Protein AF-A0A369SZW8-F1 (afdb_monomer_lite)

pLDDT: mean 95.03, std 4.26, range [64.88, 98.62]

Foldseek 3Di:
DCPQVLVVLLVQQVVQQVPQKGKDWSFDFLDFPADDPDPVSVVCCLVPVSVVSVCVSVVSNQKHWWKWAFDPPDDFARIWIFIAHPVRWTKIKGWHWDQDPVRRTITRTMMMMGTRDYDDVVVRVRTGTD

Structure (mmCIF, N/CA/C/O backbone):
data_AF-A0A369SZW8-F1
#
_entry.id   AF-A0A369SZW8-F1
#
loop_
_atom_site.group_PDB
_atom_site.id
_atom_site.type_symbol
_atom_site.label_atom_id
_atom_site.label_alt_id
_atom_site.label_comp_id
_atom_site.label_asym_id
_atom_site.label_entity_id
_atom_site.label_seq_id
_atom_site.pdbx_PDB_ins_code
_atom_site.Cartn_x
_atom_site.Cartn_y
_atom_site.Cartn_z
_atom_site.occupancy
_atom_site.B_iso_or_equiv
_atom_site.auth_seq_id
_atom_site.auth_comp_id
_atom_site.auth_asym_id
_atom_site.auth_atom_id
_atom_site.pdbx_PDB_model_num
ATOM 1 N N . MET A 1 1 ? -7.441 -14.265 3.898 1.00 64.88 1 MET A N 1
ATOM 2 C CA . MET A 1 1 ? -7.808 -12.970 3.308 1.00 64.88 1 MET A CA 1
ATOM 3 C C . MET A 1 1 ? -6.559 -12.334 2.715 1.00 64.88 1 MET A C 1
ATOM 5 O O . MET A 1 1 ? -5.483 -12.635 3.227 1.00 64.88 1 MET A O 1
ATOM 9 N N . LEU A 1 2 ? -6.694 -11.600 1.603 1.00 79.00 2 LEU A N 1
ATOM 10 C CA . LEU A 1 2 ? -5.658 -11.086 0.676 1.00 79.00 2 LEU A CA 1
ATOM 11 C C . LEU A 1 2 ? -5.103 -12.030 -0.412 1.00 79.00 2 LEU A C 1
ATOM 13 O O . LEU A 1 2 ? -4.137 -11.677 -1.083 1.00 79.00 2 LEU A O 1
ATOM 17 N N . LYS A 1 3 ? -5.661 -13.226 -0.644 1.00 80.50 3 LYS A N 1
ATOM 18 C CA . LYS A 1 3 ? -5.114 -14.103 -1.707 1.00 80.50 3 LYS A CA 1
ATOM 19 C C . LYS A 1 3 ? -5.330 -13.531 -3.109 1.00 80.50 3 LYS A C 1
ATOM 21 O O . LYS A 1 3 ? -4.434 -13.670 -3.941 1.00 80.50 3 LYS A O 1
ATOM 26 N N . GLU A 1 4 ? -6.489 -12.927 -3.356 1.00 85.06 4 GLU A N 1
ATOM 27 C CA . GLU A 1 4 ? -6.803 -12.310 -4.646 1.00 85.06 4 GLU A CA 1
ATOM 28 C C . GLU A 1 4 ? -6.029 -11.001 -4.797 1.00 85.06 4 GLU A C 1
ATOM 30 O O . GLU A 1 4 ? -5.252 -10.886 -5.742 1.00 85.06 4 GLU A O 1
ATOM 35 N N . ALA A 1 5 ? -6.027 -10.156 -3.757 1.00 87.75 5 ALA A N 1
ATOM 36 C CA . ALA A 1 5 ? -5.164 -8.974 -3.681 1.00 87.75 5 ALA A CA 1
ATOM 37 C C . ALA A 1 5 ? -3.686 -9.264 -4.015 1.00 87.75 5 ALA A C 1
ATOM 39 O O . ALA A 1 5 ? -3.045 -8.497 -4.725 1.00 87.75 5 ALA A O 1
ATOM 40 N N . ILE A 1 6 ? -3.112 -10.382 -3.549 1.00 94.12 6 ILE A N 1
ATOM 41 C CA . ILE A 1 6 ? -1.719 -10.752 -3.869 1.00 94.12 6 ILE A CA 1
ATOM 42 C C . ILE A 1 6 ? -1.530 -11.058 -5.359 1.00 94.12 6 ILE A C 1
ATOM 44 O O . ILE A 1 6 ? -0.467 -10.753 -5.907 1.00 94.12 6 ILE A O 1
ATOM 48 N N . ARG A 1 7 ? -2.499 -11.711 -6.009 1.00 93.69 7 ARG A N 1
ATOM 49 C CA . ARG A 1 7 ? -2.439 -11.970 -7.455 1.00 93.69 7 ARG A CA 1
ATOM 50 C C . ARG A 1 7 ? -2.517 -10.649 -8.209 1.00 93.69 7 ARG A C 1
ATOM 52 O O . ARG A 1 7 ? -1.649 -10.385 -9.033 1.00 93.69 7 ARG A O 1
ATOM 59 N N . ASP A 1 8 ? -3.470 -9.806 -7.848 1.00 93.69 8 ASP A N 1
ATOM 60 C CA . ASP A 1 8 ? -3.724 -8.558 -8.559 1.00 93.69 8 ASP A CA 1
ATOM 61 C C . ASP A 1 8 ? -2.558 -7.569 -8.362 1.00 93.69 8 ASP A C 1
ATOM 63 O O . ASP A 1 8 ? -2.101 -6.940 -9.315 1.00 93.69 8 ASP A O 1
ATOM 67 N N . LEU A 1 9 ? -1.942 -7.546 -7.171 1.00 95.25 9 LEU A N 1
ATOM 68 C CA . LEU A 1 9 ? -0.680 -6.839 -6.916 1.00 95.25 9 LEU A CA 1
ATOM 69 C C . LEU A 1 9 ? 0.465 -7.335 -7.811 1.00 95.25 9 LEU A C 1
ATOM 71 O O . LEU A 1 9 ? 1.253 -6.524 -8.296 1.00 95.25 9 LEU A O 1
ATOM 75 N N . LYS A 1 10 ? 0.598 -8.651 -8.031 1.00 95.94 10 LYS A N 1
ATOM 76 C CA . LYS A 1 10 ? 1.639 -9.192 -8.926 1.00 95.94 10 LYS A CA 1
ATOM 77 C C . LYS A 1 10 ? 1.416 -8.745 -10.363 1.00 95.94 10 LYS A C 1
ATOM 79 O O . LYS A 1 10 ? 2.384 -8.365 -11.023 1.00 95.94 10 LYS A O 1
ATOM 84 N N . ASP A 1 11 ? 0.172 -8.791 -10.820 1.00 96.00 11 ASP A N 1
ATOM 85 C CA . ASP A 1 11 ? -0.191 -8.432 -12.186 1.00 96.00 11 ASP A CA 1
ATOM 86 C C . ASP A 1 11 ? 0.036 -6.932 -12.424 1.00 96.00 11 ASP A C 1
ATOM 88 O O . ASP A 1 11 ? 0.740 -6.571 -13.369 1.00 96.00 11 ASP A O 1
ATOM 92 N N . LEU A 1 12 ? -0.406 -6.071 -11.497 1.00 96.69 12 LEU A N 1
ATOM 93 C CA . LEU A 1 12 ? -0.153 -4.625 -11.534 1.00 96.69 12 LEU A CA 1
ATOM 94 C C . LEU A 1 12 ? 1.340 -4.294 -11.528 1.00 96.69 12 LEU A C 1
ATOM 96 O O . LEU A 1 12 ? 1.808 -3.483 -12.324 1.00 96.69 12 LEU A O 1
ATOM 100 N N . VAL A 1 13 ? 2.123 -4.935 -10.661 1.00 97.00 13 VAL A N 1
ATOM 101 C CA . VAL A 1 13 ? 3.574 -4.710 -10.600 1.00 97.00 13 VAL A CA 1
ATOM 102 C C . VAL A 1 13 ? 4.247 -5.156 -11.894 1.00 97.00 13 VAL A C 1
ATOM 104 O O . VAL A 1 13 ? 5.096 -4.439 -12.422 1.00 97.00 13 VAL A O 1
ATOM 107 N N . SER A 1 14 ? 3.879 -6.323 -12.425 1.00 97.19 14 SER A N 1
ATOM 108 C CA . SER A 1 14 ? 4.410 -6.814 -13.698 1.00 97.19 14 SER A CA 1
ATOM 109 C C . SER A 1 14 ? 4.073 -5.857 -14.843 1.00 97.19 14 SER A C 1
ATOM 111 O O . SER A 1 14 ? 4.932 -5.542 -15.671 1.00 97.19 14 SER A O 1
ATOM 113 N N . GLU A 1 15 ? 2.841 -5.353 -14.877 1.00 98.06 15 GLU A N 1
ATOM 114 C CA . GLU A 1 15 ? 2.412 -4.374 -15.865 1.00 98.06 15 GLU A CA 1
ATOM 115 C C . GLU A 1 15 ? 3.195 -3.063 -15.730 1.00 98.06 15 GLU A C 1
ATOM 117 O O . GLU A 1 15 ? 3.773 -2.607 -16.719 1.00 98.06 15 GLU A O 1
ATOM 122 N N . ALA A 1 16 ? 3.326 -2.524 -14.517 1.00 97.81 16 ALA A N 1
ATOM 123 C CA . ALA A 1 16 ? 4.075 -1.302 -14.244 1.00 97.81 16 ALA A CA 1
ATOM 124 C C . ALA A 1 16 ? 5.553 -1.420 -14.628 1.00 97.81 16 ALA A C 1
ATOM 126 O O . ALA A 1 16 ? 6.129 -0.488 -15.185 1.00 97.81 16 ALA A O 1
ATOM 127 N N . LEU A 1 17 ? 6.174 -2.577 -14.397 1.00 97.25 17 LEU A N 1
ATOM 128 C CA . LEU A 1 17 ? 7.548 -2.841 -14.829 1.00 97.25 17 LEU A CA 1
ATOM 129 C C . LEU A 1 17 ? 7.688 -2.877 -16.355 1.00 97.25 17 LEU A C 1
ATOM 131 O O . LEU A 1 17 ? 8.739 -2.514 -16.879 1.00 97.25 17 LEU A O 1
ATOM 135 N N . SER A 1 18 ? 6.645 -3.298 -17.070 1.00 97.50 18 SER A N 1
ATOM 136 C CA . SER A 1 18 ? 6.655 -3.369 -18.535 1.00 97.50 18 SER A CA 1
ATOM 137 C C . SER A 1 18 ? 6.292 -2.045 -19.221 1.00 97.50 18 SER A C 1
ATOM 139 O O . SER A 1 18 ? 6.861 -1.725 -20.264 1.00 97.50 18 SER A O 1
ATOM 141 N N . LYS A 1 19 ? 5.363 -1.268 -18.646 1.00 97.69 19 LYS A N 1
ATOM 142 C CA . LYS A 1 19 ? 4.779 -0.055 -19.250 1.00 97.69 19 LYS A CA 1
ATOM 143 C C . LYS A 1 19 ? 5.225 1.250 -18.585 1.00 97.69 19 LYS A C 1
ATOM 145 O O . LYS A 1 19 ? 4.931 2.326 -19.097 1.00 97.69 19 LYS A O 1
ATOM 150 N N . GLY A 1 20 ? 5.932 1.169 -17.460 1.00 97.50 20 GLY A N 1
ATOM 151 C CA . GLY A 1 20 ? 6.354 2.301 -16.631 1.00 97.50 20 GLY A CA 1
ATOM 152 C C . GLY A 1 20 ? 5.406 2.580 -15.461 1.00 97.50 20 GLY A C 1
ATOM 153 O O . GLY A 1 20 ? 5.867 2.984 -14.395 1.00 97.50 20 GLY A O 1
ATOM 154 N N . TYR A 1 21 ? 4.108 2.313 -15.621 1.00 98.06 21 TYR A N 1
ATOM 155 C CA . TYR A 1 21 ? 3.121 2.381 -14.545 1.00 98.06 21 TYR A CA 1
ATOM 156 C C . TYR A 1 21 ? 1.931 1.449 -14.810 1.00 98.06 21 TYR A C 1
ATOM 158 O O . TYR A 1 21 ? 1.738 0.995 -15.940 1.00 98.06 21 TYR A O 1
ATOM 166 N N . ALA A 1 22 ? 1.166 1.161 -13.763 1.00 98.25 22 ALA A N 1
ATOM 167 C CA . ALA A 1 22 ? -0.118 0.472 -13.813 1.00 98.25 22 ALA A CA 1
ATOM 168 C C . ALA A 1 22 ? -0.961 0.886 -12.607 1.00 98.25 22 ALA A C 1
ATOM 170 O O . ALA A 1 22 ? -0.416 1.278 -11.575 1.00 98.25 22 ALA A O 1
ATOM 171 N N . GLU A 1 23 ? -2.275 0.775 -12.725 1.00 97.62 23 GLU A N 1
ATOM 172 C CA . GLU A 1 23 ? -3.191 1.082 -11.636 1.00 97.62 23 GLU A CA 1
ATOM 173 C C . GLU A 1 23 ? -4.460 0.240 -11.730 1.00 97.62 23 GLU A C 1
ATOM 175 O O . GLU A 1 23 ? -4.820 -0.223 -12.815 1.00 97.62 23 GLU A O 1
ATOM 180 N N . GLY A 1 24 ? -5.119 0.013 -10.597 1.00 96.19 24 GLY A N 1
ATOM 181 C CA . GLY A 1 24 ? -6.336 -0.781 -10.563 1.00 96.19 24 GLY A CA 1
ATOM 182 C C . GLY A 1 24 ? -7.036 -0.766 -9.214 1.00 96.19 24 GLY A C 1
ATOM 183 O O . GLY A 1 24 ? -6.415 -0.588 -8.162 1.00 96.19 24 GLY A O 1
ATOM 184 N N . GLU A 1 25 ? -8.346 -0.979 -9.270 1.00 94.81 25 GLU A N 1
ATOM 185 C CA . GLU A 1 25 ? -9.164 -1.288 -8.103 1.00 94.81 25 GLU A CA 1
ATOM 186 C C . GLU A 1 25 ? -8.906 -2.740 -7.692 1.00 94.81 25 GLU A C 1
ATOM 188 O O . GLU A 1 2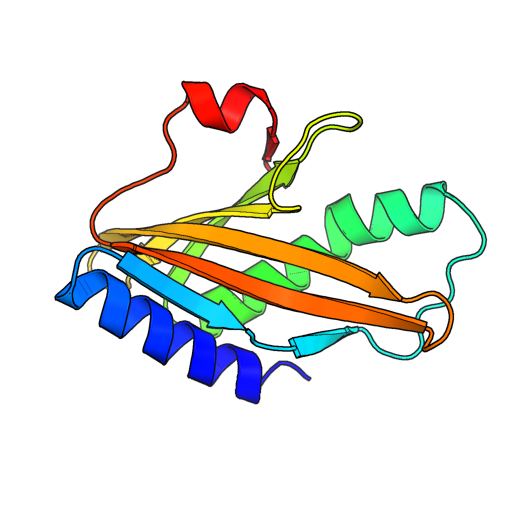5 ? -8.959 -3.640 -8.531 1.00 94.81 25 GLU A O 1
ATOM 193 N N . ILE A 1 26 ? -8.600 -2.954 -6.413 1.00 89.12 26 ILE A N 1
ATOM 194 C CA . ILE A 1 26 ? -8.470 -4.296 -5.833 1.00 89.12 26 ILE A CA 1
ATOM 195 C C . ILE A 1 26 ? -9.732 -4.634 -5.030 1.00 89.12 26 ILE A C 1
ATOM 197 O O . ILE A 1 26 ? -10.223 -5.747 -5.148 1.00 89.12 26 ILE A O 1
ATOM 201 N N . GLN A 1 27 ? -10.285 -3.669 -4.279 1.00 87.31 27 GLN A N 1
ATOM 202 C CA . GLN A 1 27 ? -11.498 -3.823 -3.456 1.00 87.31 27 GLN A CA 1
ATOM 203 C C . GLN A 1 27 ? -11.496 -5.098 -2.594 1.00 87.31 27 GLN A C 1
ATOM 205 O O . GLN A 1 27 ? -12.455 -5.863 -2.587 1.00 87.31 27 GLN A O 1
ATOM 210 N N . GLU A 1 28 ? -10.407 -5.327 -1.856 1.00 91.38 28 GLU A N 1
ATOM 211 C CA . GLU A 1 28 ? -10.252 -6.517 -1.009 1.00 91.38 28 GLU A CA 1
ATOM 212 C C . GLU A 1 28 ? -10.112 -6.151 0.467 1.00 91.38 28 GLU A C 1
ATOM 214 O O . GLU A 1 28 ? -9.307 -5.284 0.831 1.00 91.38 28 GLU A O 1
ATOM 219 N N . SER A 1 29 ? -10.810 -6.896 1.322 1.00 93.12 29 SER A N 1
ATOM 220 C CA . SER A 1 29 ? -10.733 -6.749 2.772 1.00 93.12 29 SER A CA 1
ATOM 221 C C . SER A 1 29 ? -9.377 -7.237 3.304 1.00 93.1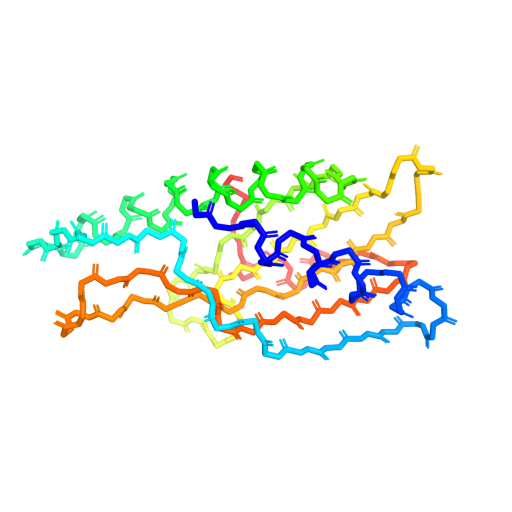2 29 SER A C 1
ATOM 223 O O . SER A 1 29 ? -8.961 -8.394 3.152 1.00 93.12 29 SER A O 1
ATOM 225 N N . ILE A 1 30 ? -8.646 -6.315 3.933 1.00 93.75 30 ILE A N 1
ATOM 226 C CA . ILE A 1 30 ? -7.419 -6.564 4.699 1.00 93.75 30 ILE A CA 1
ATOM 227 C C . ILE A 1 30 ? -7.788 -7.199 6.042 1.00 93.75 30 ILE A C 1
ATOM 229 O O . ILE A 1 30 ? -7.157 -8.176 6.460 1.00 93.75 30 ILE A O 1
ATOM 233 N N . PHE A 1 31 ? -8.816 -6.646 6.687 1.00 94.38 31 PHE A N 1
ATOM 234 C CA . PHE A 1 31 ? -9.388 -7.118 7.941 1.00 94.38 31 PHE A CA 1
ATOM 235 C C . PHE A 1 31 ? -10.914 -7.079 7.861 1.00 94.38 31 PHE A C 1
ATOM 237 O O . PHE A 1 31 ? -11.475 -6.111 7.355 1.00 94.38 31 PHE A O 1
ATOM 244 N N . GLU A 1 32 ? -11.545 -8.118 8.395 1.00 92.69 32 GLU A N 1
ATOM 245 C CA . GLU A 1 32 ? -12.994 -8.244 8.582 1.00 92.69 32 GLU A CA 1
ATOM 246 C C . GLU A 1 32 ? -13.299 -8.246 10.090 1.00 92.69 32 GLU A C 1
ATOM 248 O O . GLU A 1 32 ? -12.404 -8.524 10.899 1.00 92.69 32 GLU A O 1
ATOM 253 N N . ASP A 1 33 ? -14.554 -7.971 10.458 1.00 91.62 33 ASP A N 1
ATOM 254 C CA . ASP A 1 33 ? -15.045 -7.959 11.845 1.00 91.62 33 ASP A CA 1
ATOM 255 C C . ASP A 1 33 ? -14.241 -7.031 12.779 1.00 91.62 33 ASP A C 1
ATOM 257 O O . ASP A 1 33 ? -13.947 -7.356 13.933 1.00 91.62 33 ASP A O 1
ATOM 261 N N . VAL A 1 34 ? -13.868 -5.852 12.282 1.00 92.06 34 VAL A N 1
ATOM 262 C CA . VAL A 1 34 ? -13.094 -4.868 13.037 1.00 92.06 34 VAL A CA 1
ATOM 263 C C . VAL A 1 34 ? -13.988 -4.092 14.006 1.00 92.06 34 VAL A C 1
ATOM 265 O O . VAL A 1 34 ? -14.931 -3.403 13.619 1.00 92.06 34 VAL A O 1
ATOM 268 N N . GLU A 1 35 ? -13.655 -4.146 15.293 1.00 89.75 35 GLU A N 1
ATOM 269 C CA . GLU A 1 35 ? -14.307 -3.338 16.324 1.00 89.75 35 GLU A CA 1
ATOM 270 C C . GLU A 1 35 ? -13.452 -2.110 16.651 1.00 89.75 35 GLU A C 1
ATOM 272 O O . GLU A 1 35 ? -12.445 -2.201 17.351 1.00 89.75 35 GLU A O 1
ATOM 277 N N . ILE A 1 36 ? -13.859 -0.951 16.127 1.00 90.44 36 ILE A N 1
ATOM 278 C CA . ILE A 1 36 ? -13.248 0.348 16.433 1.00 90.44 36 ILE A CA 1
ATOM 279 C C . ILE A 1 36 ? -14.191 1.125 17.344 1.00 90.44 36 ILE A C 1
ATOM 281 O O . ILE A 1 36 ? -15.246 1.589 16.911 1.00 90.44 36 ILE A O 1
ATOM 285 N N . GLU A 1 37 ? -13.806 1.281 18.608 1.00 90.00 37 GLU A N 1
ATOM 286 C CA . GLU A 1 37 ? -14.592 2.032 19.593 1.00 90.00 37 GLU A CA 1
ATOM 287 C C . GLU A 1 37 ? -14.097 3.475 19.745 1.00 90.00 37 GLU A C 1
ATOM 289 O O . GLU A 1 37 ? -14.865 4.372 20.105 1.00 90.00 37 GLU A O 1
ATOM 294 N N . THR A 1 38 ? -12.815 3.720 19.463 1.00 94.00 38 THR A N 1
ATOM 295 C CA . THR A 1 38 ? -12.175 5.026 19.634 1.00 94.00 38 THR A CA 1
ATOM 296 C C . THR A 1 38 ? -11.294 5.410 18.445 1.00 94.00 38 THR A C 1
ATOM 298 O O . THR A 1 38 ? -10.795 4.563 17.708 1.00 94.00 38 THR A O 1
ATOM 301 N N . GLU A 1 39 ? -11.018 6.712 18.293 1.00 90.81 39 GLU A N 1
ATOM 302 C CA . GLU A 1 39 ? -10.030 7.204 17.314 1.00 90.81 39 GLU A CA 1
ATOM 303 C C . GLU A 1 39 ? -8.639 6.597 17.561 1.00 90.81 39 GLU A C 1
ATOM 305 O O . GLU A 1 39 ? -7.879 6.374 16.626 1.00 90.81 39 GLU A O 1
ATOM 310 N N . LYS A 1 40 ? -8.314 6.275 18.820 1.00 93.19 40 LYS A N 1
ATOM 311 C CA . LYS A 1 40 ? -7.041 5.646 19.175 1.00 93.19 40 LYS A CA 1
ATOM 312 C C . LYS A 1 40 ? -6.926 4.231 18.605 1.00 93.19 40 LYS A C 1
ATOM 314 O O . LYS A 1 40 ? -5.839 3.857 18.181 1.00 93.19 40 LYS A O 1
ATOM 319 N N . ASP A 1 41 ? -8.018 3.471 18.586 1.00 93.69 41 ASP A N 1
ATOM 320 C CA . ASP A 1 41 ? -8.030 2.113 18.030 1.00 93.69 41 ASP A CA 1
ATOM 321 C C . ASP A 1 41 ? -7.820 2.158 16.513 1.00 93.69 41 ASP A C 1
ATOM 323 O O . ASP A 1 41 ? -7.030 1.387 15.967 1.00 93.69 41 ASP A O 1
ATOM 327 N N . LEU A 1 42 ? -8.450 3.132 15.846 1.00 92.62 42 LEU A N 1
ATOM 328 C CA . LEU A 1 42 ? -8.243 3.396 14.423 1.00 92.62 42 LEU A CA 1
ATOM 329 C C . LEU A 1 42 ? -6.794 3.804 14.130 1.00 92.62 42 LEU A C 1
ATOM 331 O O . LEU A 1 42 ? -6.164 3.235 13.239 1.00 92.62 42 LEU A O 1
ATOM 335 N N . ASP A 1 43 ? -6.247 4.745 14.903 1.00 92.19 43 ASP A N 1
ATOM 336 C CA . ASP A 1 43 ? -4.856 5.182 14.768 1.00 92.19 43 ASP A CA 1
ATOM 337 C C . ASP A 1 43 ? -3.887 4.001 14.961 1.00 92.19 43 ASP A C 1
ATOM 339 O O . ASP A 1 43 ? -2.958 3.833 14.173 1.00 92.19 43 ASP A O 1
ATOM 343 N N . GLU A 1 44 ? -4.093 3.150 15.974 1.00 93.44 44 GLU A N 1
ATOM 344 C CA . GLU A 1 44 ? -3.252 1.966 16.203 1.00 93.44 44 GLU A CA 1
ATOM 345 C C . GLU A 1 44 ? -3.342 0.967 15.044 1.00 93.44 44 GLU A C 1
ATOM 347 O O . GLU A 1 44 ? -2.309 0.484 14.566 1.00 93.44 44 GLU A O 1
ATOM 352 N N . MET A 1 45 ? -4.548 0.711 14.539 1.00 95.19 45 MET A N 1
ATOM 353 C CA . MET A 1 45 ? -4.770 -0.188 13.413 1.00 95.19 45 MET A CA 1
ATOM 354 C C . MET A 1 45 ? -4.056 0.291 12.144 1.00 95.19 45 MET A C 1
ATOM 356 O O . MET A 1 45 ? -3.320 -0.478 11.518 1.00 95.19 45 MET A O 1
ATOM 360 N N . PHE A 1 46 ? -4.215 1.565 11.781 1.00 96.25 46 PHE A N 1
ATOM 361 C CA . PHE A 1 46 ? -3.604 2.133 10.576 1.00 96.25 46 PHE A CA 1
ATOM 362 C C . PHE A 1 46 ? -2.097 2.356 10.729 1.00 96.25 46 PHE A C 1
ATOM 364 O O . PHE A 1 46 ? -1.357 2.268 9.751 1.00 96.25 46 PHE A O 1
ATOM 371 N N . HIS A 1 47 ? -1.605 2.572 11.949 1.00 94.94 47 HIS A N 1
ATOM 372 C CA . HIS A 1 47 ? -0.177 2.755 12.190 1.00 94.94 47 HIS A CA 1
ATOM 373 C C . HIS A 1 47 ? 0.602 1.437 12.285 1.00 94.94 47 HIS A C 1
ATOM 375 O O . HIS A 1 47 ? 1.808 1.415 12.037 1.00 94.94 47 HIS A O 1
ATOM 381 N N . LYS A 1 48 ? -0.052 0.332 12.663 1.00 94.62 48 LYS A N 1
ATOM 382 C CA . LYS A 1 48 ? 0.636 -0.921 12.999 1.00 94.62 48 LYS A CA 1
ATOM 383 C C . LYS A 1 48 ? 0.109 -2.127 12.236 1.00 94.62 48 LYS A C 1
ATOM 385 O O . LYS A 1 48 ? 0.887 -2.806 11.560 1.00 94.62 48 LYS A O 1
ATOM 390 N N . ASP A 1 49 ? -1.183 -2.407 12.341 1.00 96.31 49 ASP A N 1
ATOM 391 C CA . ASP A 1 49 ? -1.743 -3.680 11.886 1.00 96.31 49 ASP A CA 1
ATOM 392 C C . ASP A 1 49 ? -1.912 -3.710 10.364 1.00 96.31 49 ASP A C 1
ATOM 394 O O . ASP A 1 49 ? -1.463 -4.657 9.708 1.00 96.31 49 ASP A O 1
ATOM 398 N N . VAL A 1 50 ? -2.440 -2.632 9.781 1.00 96.75 50 VAL A N 1
ATOM 399 C CA . VAL A 1 50 ? -2.560 -2.465 8.325 1.00 96.75 50 VAL A CA 1
ATOM 400 C C . VAL A 1 50 ? -1.189 -2.506 7.640 1.00 96.75 50 VAL A C 1
ATOM 402 O O . VAL A 1 50 ? -1.001 -3.357 6.764 1.00 96.75 50 VAL A O 1
ATOM 405 N N . PRO A 1 51 ? -0.171 -1.722 8.053 1.00 97.19 51 PRO A N 1
ATOM 406 C CA . PRO A 1 51 ? 1.176 -1.839 7.498 1.00 97.19 51 PRO A CA 1
ATOM 407 C C . PRO A 1 51 ? 1.762 -3.245 7.606 1.00 97.19 51 PRO A C 1
ATOM 409 O O . PRO A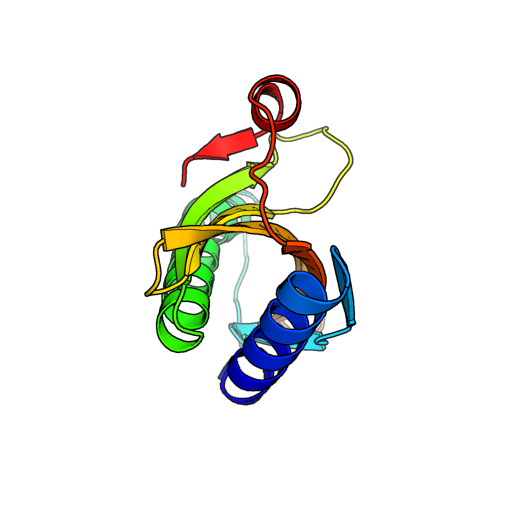 1 51 ? 2.432 -3.706 6.680 1.00 97.19 51 PRO A O 1
ATOM 412 N N . HIS A 1 52 ? 1.519 -3.951 8.713 1.00 96.31 52 HIS A N 1
ATOM 413 C CA . HIS A 1 52 ? 1.994 -5.321 8.882 1.00 96.31 52 HIS A CA 1
ATOM 414 C C . HIS A 1 52 ? 1.357 -6.276 7.862 1.00 96.31 52 HIS A C 1
ATOM 416 O O . HIS A 1 52 ? 2.070 -7.058 7.219 1.00 96.31 52 HIS A O 1
ATOM 422 N N . ALA A 1 53 ? 0.037 -6.196 7.683 1.00 96.12 53 ALA A N 1
ATOM 423 C CA . ALA A 1 53 ? -0.693 -6.995 6.704 1.00 96.12 53 ALA A CA 1
ATOM 424 C C . ALA A 1 53 ? -0.242 -6.682 5.269 1.00 96.12 53 ALA A C 1
ATOM 426 O O . ALA A 1 53 ? 0.098 -7.602 4.517 1.00 96.12 53 ALA A O 1
ATOM 427 N N . LEU A 1 54 ? -0.120 -5.397 4.921 1.00 96.81 54 LEU A N 1
ATOM 428 C CA . LEU A 1 54 ? 0.366 -4.949 3.614 1.00 96.81 54 LEU A CA 1
ATOM 429 C C . LEU A 1 54 ? 1.798 -5.427 3.345 1.00 96.81 54 LEU A C 1
ATOM 431 O O . LEU A 1 54 ? 2.061 -6.010 2.295 1.00 96.81 54 LEU A O 1
ATOM 435 N N . LYS A 1 55 ? 2.729 -5.278 4.301 1.00 96.38 55 LYS A N 1
ATOM 436 C CA . LYS A 1 55 ? 4.109 -5.794 4.174 1.00 96.38 55 LYS A CA 1
ATOM 437 C C . LYS A 1 55 ? 4.123 -7.291 3.886 1.00 96.38 55 LYS A C 1
ATOM 439 O O . LYS A 1 55 ? 4.921 -7.757 3.070 1.00 96.38 55 LYS A O 1
ATOM 444 N N . LYS A 1 56 ? 3.259 -8.059 4.555 1.00 96.19 56 LYS A N 1
ATOM 445 C CA . LYS A 1 56 ? 3.146 -9.502 4.332 1.00 96.19 56 LYS A CA 1
ATOM 446 C C . LYS A 1 56 ? 2.629 -9.807 2.924 1.00 96.19 56 LYS A C 1
ATOM 448 O O . LYS A 1 56 ? 3.271 -10.597 2.233 1.00 96.19 56 LYS A O 1
ATOM 453 N N . ALA A 1 57 ? 1.547 -9.161 2.491 1.00 95.50 57 ALA A N 1
ATOM 454 C CA . ALA A 1 57 ? 0.980 -9.343 1.156 1.00 95.50 57 ALA A CA 1
ATOM 455 C C . ALA A 1 57 ? 1.976 -8.959 0.050 1.00 95.50 57 ALA A C 1
ATOM 457 O O . ALA A 1 57 ? 2.223 -9.748 -0.859 1.00 95.50 57 ALA A O 1
ATOM 458 N N . LEU A 1 58 ? 2.649 -7.813 0.179 1.00 96.62 58 LEU A N 1
ATOM 459 C CA . LEU A 1 58 ? 3.681 -7.358 -0.759 1.00 96.62 58 LEU A CA 1
ATOM 460 C C . LEU A 1 58 ? 4.868 -8.331 -0.822 1.00 96.62 58 LEU A C 1
ATOM 462 O O . LEU A 1 58 ? 5.365 -8.654 -1.902 1.00 96.62 58 LEU A O 1
ATOM 466 N N . ARG A 1 59 ? 5.286 -8.887 0.319 1.00 96.81 59 ARG A N 1
ATOM 467 C CA . ARG A 1 59 ? 6.321 -9.930 0.355 1.00 96.81 59 ARG A CA 1
ATOM 468 C C . ARG A 1 59 ? 5.891 -11.206 -0.359 1.00 96.81 59 ARG A C 1
ATOM 470 O O . ARG A 1 59 ? 6.691 -11.799 -1.084 1.00 96.81 59 ARG A O 1
ATOM 477 N N . GLU A 1 60 ? 4.641 -11.624 -0.193 1.00 96.06 60 GLU A N 1
ATOM 478 C CA . GLU A 1 60 ? 4.060 -12.761 -0.921 1.00 96.06 60 GLU A CA 1
ATOM 479 C C . GLU A 1 60 ? 3.875 -12.461 -2.424 1.00 96.06 60 GLU A C 1
ATOM 481 O O . GLU A 1 60 ? 3.988 -13.366 -3.263 1.00 96.06 60 GLU A O 1
ATOM 486 N N . ALA A 1 61 ? 3.715 -11.181 -2.779 1.00 95.06 61 ALA A N 1
ATOM 487 C CA . ALA A 1 61 ? 3.789 -10.668 -4.145 1.00 95.06 61 ALA A CA 1
ATOM 488 C C . ALA A 1 61 ? 5.221 -10.656 -4.723 1.00 95.06 61 ALA A C 1
ATOM 490 O O . ALA A 1 61 ? 5.403 -10.509 -5.928 1.00 95.06 61 ALA A O 1
ATOM 491 N N . GLY A 1 62 ? 6.246 -10.912 -3.904 1.00 95.94 62 GLY A N 1
ATOM 492 C CA . GLY A 1 62 ? 7.646 -10.955 -4.328 1.00 95.94 62 GLY A CA 1
ATOM 493 C C . GLY A 1 62 ? 8.372 -9.614 -4.229 1.00 95.94 62 GLY A C 1
ATOM 494 O O . GLY A 1 62 ? 9.408 -9.446 -4.875 1.00 95.94 62 GLY A O 1
ATOM 495 N N . LEU A 1 63 ? 7.848 -8.695 -3.421 1.00 97.56 63 LEU A N 1
ATOM 496 C CA . LEU A 1 63 ? 8.418 -7.380 -3.171 1.00 97.56 63 LEU A CA 1
ATOM 497 C C . LEU A 1 63 ? 9.014 -7.273 -1.765 1.00 97.56 63 LEU A C 1
ATOM 499 O O . LEU A 1 63 ? 8.506 -7.835 -0.798 1.00 97.56 63 LEU A O 1
ATOM 503 N N . MET A 1 64 ? 10.081 -6.498 -1.633 1.00 97.75 64 MET A N 1
ATOM 504 C CA . MET A 1 64 ? 10.608 -6.050 -0.347 1.00 97.75 64 MET A CA 1
ATOM 505 C C . MET A 1 64 ? 10.355 -4.558 -0.215 1.00 97.75 64 MET A C 1
ATOM 507 O O . MET A 1 64 ? 10.917 -3.784 -0.982 1.00 97.75 64 MET A O 1
ATOM 511 N N . CYS A 1 65 ? 9.512 -4.157 0.734 1.00 97.81 65 CYS A N 1
ATOM 512 C CA . CYS A 1 65 ? 9.000 -2.792 0.799 1.00 97.81 65 CYS A CA 1
ATOM 513 C C . CYS A 1 65 ? 9.287 -2.111 2.135 1.00 97.81 65 CYS A C 1
ATOM 515 O O . CYS A 1 65 ? 9.142 -2.716 3.199 1.00 97.81 65 CYS A O 1
ATOM 517 N N . ARG A 1 66 ? 9.602 -0.818 2.058 1.00 97.94 66 ARG A N 1
ATOM 518 C CA . ARG A 1 66 ? 9.399 0.146 3.145 1.00 97.94 66 ARG A CA 1
ATOM 519 C C . ARG A 1 66 ? 8.050 0.818 2.927 1.00 97.94 66 ARG A C 1
ATOM 521 O O . ARG A 1 66 ? 7.798 1.280 1.813 1.00 97.94 66 ARG A O 1
ATOM 528 N N . ILE A 1 67 ? 7.201 0.827 3.951 1.00 98.31 67 ILE A N 1
ATOM 529 C CA . ILE A 1 67 ? 5.863 1.425 3.896 1.00 98.31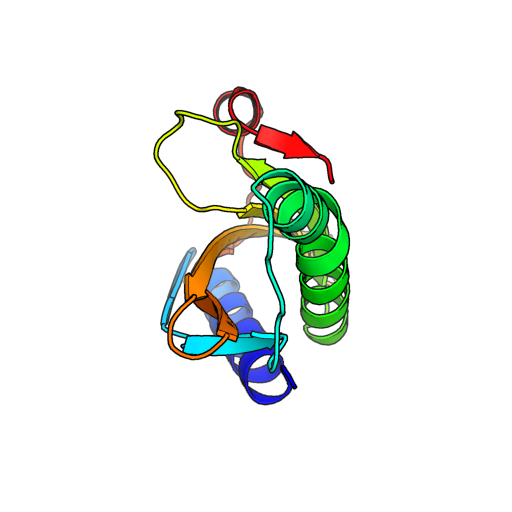 67 ILE A CA 1
ATOM 530 C C . ILE A 1 67 ? 5.890 2.739 4.665 1.00 98.31 67 ILE A C 1
ATOM 532 O O . ILE A 1 67 ? 6.518 2.845 5.714 1.00 98.31 67 ILE A O 1
ATOM 536 N N . PHE A 1 68 ? 5.211 3.735 4.119 1.00 98.25 68 PHE A N 1
ATOM 537 C CA . PHE A 1 68 ? 5.073 5.054 4.695 1.00 98.25 68 PHE A CA 1
ATOM 538 C C . PHE A 1 68 ? 3.591 5.364 4.844 1.00 98.25 68 PHE A C 1
ATOM 540 O O . PHE A 1 68 ? 2.843 5.296 3.871 1.00 98.25 68 PHE A O 1
ATOM 547 N N . HIS A 1 69 ? 3.181 5.701 6.058 1.00 97.88 69 HIS A N 1
ATOM 548 C CA . HIS A 1 69 ? 1.814 6.072 6.393 1.00 97.88 69 HIS A CA 1
ATOM 549 C C . HIS A 1 69 ? 1.653 7.590 6.326 1.00 97.88 69 HIS A C 1
ATOM 551 O O . HIS A 1 69 ? 2.556 8.338 6.715 1.00 97.88 69 HIS A O 1
ATOM 557 N N . LYS A 1 70 ? 0.534 8.045 5.764 1.00 97.00 70 LYS A N 1
ATOM 558 C CA . LYS A 1 70 ? 0.219 9.460 5.568 1.00 97.00 70 LYS A CA 1
ATOM 559 C C . LYS A 1 70 ? 0.101 10.185 6.911 1.00 97.00 70 LYS A C 1
ATOM 561 O O . LYS A 1 70 ? -0.456 9.670 7.876 1.00 97.00 70 LYS A O 1
ATOM 566 N N . LYS A 1 71 ? 0.615 11.414 6.988 1.00 95.19 71 LYS A N 1
ATOM 567 C CA . LYS A 1 71 ? 0.368 12.290 8.143 1.00 95.19 71 LYS A CA 1
ATOM 568 C C . LYS A 1 71 ? -1.078 12.790 8.122 1.00 95.19 71 LYS A C 1
ATOM 570 O O . LYS A 1 71 ? -1.641 13.006 7.049 1.00 95.19 71 LYS A O 1
ATOM 575 N N . LYS A 1 72 ? -1.649 13.034 9.307 1.00 90.75 72 LYS A N 1
ATOM 576 C CA . LYS A 1 72 ? -2.982 13.646 9.446 1.00 90.75 72 LYS A CA 1
ATOM 577 C C . LYS A 1 72 ? -3.053 14.971 8.665 1.00 90.75 72 LYS A C 1
ATOM 579 O O . LYS A 1 72 ? -2.047 15.669 8.529 1.00 90.75 72 LYS A O 1
ATOM 584 N N . ASP A 1 73 ? -4.236 15.277 8.137 1.00 89.44 73 ASP A N 1
ATOM 585 C CA . ASP A 1 73 ? -4.555 16.494 7.370 1.00 89.44 73 ASP A CA 1
ATOM 586 C C . ASP A 1 73 ? -3.805 16.675 6.033 1.00 89.44 73 ASP A C 1
ATOM 588 O O . ASP A 1 73 ? -3.780 17.768 5.464 1.00 89.44 73 ASP A O 1
ATOM 592 N N . ILE A 1 74 ? -3.208 15.607 5.494 1.00 92.56 74 ILE A N 1
ATOM 593 C CA . ILE A 1 74 ? -2.600 15.598 4.158 1.00 92.56 74 ILE A CA 1
ATOM 594 C C . ILE A 1 74 ? -3.517 14.879 3.166 1.00 92.56 74 ILE A C 1
ATOM 596 O O . ILE A 1 74 ? -4.032 13.799 3.444 1.00 92.56 74 ILE A O 1
ATOM 600 N N . HIS A 1 75 ? -3.669 15.442 1.967 1.00 90.88 75 HIS A N 1
ATOM 601 C CA . HIS A 1 75 ? -4.338 14.766 0.855 1.00 90.88 75 HIS A CA 1
ATOM 602 C C . HIS A 1 75 ? -3.425 13.744 0.169 1.00 90.88 75 HIS A C 1
ATOM 604 O O . HIS A 1 75 ? -2.247 14.013 -0.077 1.00 90.88 75 HIS A O 1
ATOM 610 N N . GLY A 1 76 ? -3.993 12.602 -0.210 1.00 93.88 76 GLY A N 1
ATOM 611 C CA . GLY A 1 76 ? -3.298 11.547 -0.942 1.00 93.88 76 GLY A CA 1
ATOM 612 C C . GLY A 1 76 ? -3.614 10.150 -0.406 1.00 93.88 76 GLY A C 1
ATOM 613 O O . GLY A 1 76 ? -4.377 10.040 0.562 1.00 93.88 76 GLY A O 1
ATOM 614 N N . PRO A 1 77 ? -2.998 9.123 -1.016 1.00 96.62 77 PRO A N 1
ATOM 615 C CA . PRO A 1 77 ? -3.193 7.728 -0.641 1.00 96.62 77 PRO A CA 1
ATOM 616 C C . PRO A 1 77 ? -2.787 7.480 0.804 1.00 96.62 77 PRO A C 1
ATOM 618 O O . PRO A 1 77 ? -1.815 8.064 1.288 1.00 96.62 77 PRO A O 1
ATOM 621 N N . GLU A 1 78 ? -3.507 6.598 1.487 1.00 97.88 78 GLU A N 1
ATOM 622 C CA . GLU A 1 78 ? -3.240 6.309 2.895 1.00 97.88 78 GLU A CA 1
ATOM 623 C C . GLU A 1 78 ? -1.824 5.774 3.138 1.00 97.88 78 GLU A C 1
ATOM 625 O O . GLU A 1 78 ? -1.153 6.182 4.095 1.00 97.88 78 GLU A O 1
ATOM 630 N N . PHE A 1 79 ? -1.315 4.946 2.220 1.00 98.38 79 PHE A N 1
ATOM 631 C CA . PHE A 1 79 ? 0.062 4.475 2.270 1.00 98.38 79 PHE A CA 1
ATOM 632 C C . PHE A 1 79 ? 0.808 4.689 0.957 1.00 98.38 79 PHE A C 1
ATOM 634 O O . PHE A 1 79 ? 0.289 4.522 -0.146 1.00 98.38 79 PHE A O 1
ATOM 641 N N . LEU A 1 80 ? 2.098 4.977 1.097 1.00 98.50 80 LEU A N 1
ATOM 642 C CA . LEU A 1 80 ? 3.080 4.851 0.032 1.00 98.50 80 LEU A CA 1
ATOM 643 C C . LEU A 1 80 ? 4.017 3.692 0.353 1.00 98.50 80 LEU A C 1
ATOM 645 O O . LEU A 1 80 ? 4.352 3.462 1.512 1.00 98.50 80 LEU A O 1
ATOM 649 N N . ALA A 1 81 ? 4.516 2.997 -0.663 1.00 98.56 81 ALA A N 1
ATOM 650 C CA . ALA A 1 81 ? 5.578 2.020 -0.474 1.00 98.56 81 ALA A CA 1
ATOM 651 C C . ALA A 1 81 ? 6.711 2.217 -1.477 1.00 98.56 81 ALA A C 1
ATOM 653 O O . ALA A 1 81 ? 6.483 2.374 -2.674 1.00 98.56 81 ALA A O 1
ATOM 654 N N . ASN A 1 82 ? 7.945 2.169 -0.977 1.00 98.56 82 ASN A N 1
ATOM 655 C CA . ASN A 1 82 ? 9.131 2.005 -1.808 1.00 98.56 82 ASN A CA 1
ATOM 656 C C . ASN A 1 82 ? 9.562 0.549 -1.730 1.00 98.56 82 ASN A C 1
ATOM 658 O O . ASN A 1 82 ? 10.013 0.087 -0.679 1.00 98.56 82 ASN A O 1
ATOM 662 N N . CYS A 1 83 ? 9.409 -0.150 -2.846 1.00 98.50 83 CYS A N 1
ATOM 663 C CA . CYS A 1 83 ? 9.626 -1.577 -2.964 1.00 98.50 83 CYS A CA 1
ATOM 664 C C . CYS A 1 83 ? 10.778 -1.903 -3.909 1.00 98.50 83 CYS A C 1
ATOM 666 O O . CYS A 1 83 ? 11.088 -1.147 -4.826 1.00 98.50 83 CYS A O 1
ATOM 668 N N . GLU A 1 84 ? 11.356 -3.081 -3.727 1.00 98.19 84 GLU A N 1
ATOM 669 C CA . GLU A 1 84 ? 12.254 -3.716 -4.684 1.00 98.19 84 GLU A CA 1
ATOM 670 C C . GLU A 1 84 ? 11.723 -5.106 -5.025 1.00 98.19 84 GLU A C 1
ATOM 672 O O . GLU A 1 84 ? 11.282 -5.859 -4.151 1.00 98.19 84 GLU A O 1
ATOM 677 N N . THR A 1 85 ? 11.767 -5.464 -6.305 1.00 96.94 85 THR A N 1
ATOM 678 C CA . THR A 1 85 ? 11.555 -6.852 -6.730 1.00 96.94 85 THR A CA 1
ATOM 679 C C . THR A 1 85 ? 12.703 -7.738 -6.245 1.00 96.94 85 THR A C 1
ATOM 681 O O . THR A 1 85 ? 13.786 -7.260 -5.911 1.00 96.94 85 THR A O 1
ATOM 684 N N . LYS A 1 86 ? 12.532 -9.062 -6.319 1.00 92.81 86 LYS A N 1
ATOM 685 C CA . LYS A 1 86 ? 13.622 -10.027 -6.061 1.00 92.81 86 LYS A CA 1
ATOM 686 C C . LYS A 1 86 ? 14.882 -9.804 -6.911 1.00 92.81 86 LYS A C 1
ATOM 688 O O . LYS A 1 86 ? 15.942 -10.307 -6.555 1.00 92.81 86 LYS A O 1
ATOM 693 N N . HIS A 1 87 ? 14.767 -9.088 -8.029 1.00 93.12 87 HIS A N 1
ATOM 694 C CA . HIS A 1 87 ? 15.880 -8.751 -8.917 1.00 93.12 87 HIS A CA 1
ATOM 695 C C . HIS A 1 87 ? 16.467 -7.355 -8.650 1.00 93.12 87 HIS A C 1
ATOM 697 O O . HIS A 1 87 ? 17.289 -6.888 -9.432 1.00 93.12 87 HIS A O 1
ATOM 703 N N . GLY A 1 88 ? 16.046 -6.678 -7.575 1.00 95.94 88 GLY A N 1
ATOM 704 C CA . GLY A 1 88 ? 16.514 -5.337 -7.215 1.00 95.94 88 GLY A CA 1
ATOM 705 C C . GLY A 1 88 ? 15.933 -4.221 -8.084 1.00 95.94 88 GLY A C 1
ATOM 706 O O . GLY A 1 88 ? 16.431 -3.101 -8.055 1.00 95.94 88 GLY A O 1
ATOM 707 N N . ILE A 1 89 ? 14.899 -4.507 -8.884 1.00 97.75 89 ILE A N 1
ATOM 708 C CA . ILE A 1 89 ? 14.227 -3.473 -9.680 1.00 97.75 89 ILE A CA 1
ATOM 709 C C . ILE A 1 89 ? 13.294 -2.685 -8.754 1.00 97.75 89 ILE A C 1
ATOM 711 O O . ILE A 1 89 ? 12.429 -3.315 -8.132 1.00 97.75 89 ILE A O 1
ATOM 715 N N . PRO A 1 90 ? 13.444 -1.355 -8.657 1.00 98.38 90 PRO A N 1
ATOM 716 C CA . PRO A 1 90 ? 12.625 -0.538 -7.777 1.00 98.38 90 PRO A CA 1
ATOM 717 C C . PRO A 1 90 ? 11.198 -0.388 -8.313 1.00 98.38 90 PRO A C 1
ATOM 719 O O . PRO A 1 90 ? 10.979 -0.308 -9.523 1.00 98.38 90 PRO A O 1
ATOM 722 N N . VAL A 1 91 ? 10.229 -0.356 -7.403 1.00 98.44 91 VAL A N 1
ATOM 723 C CA . VAL A 1 91 ? 8.807 -0.120 -7.674 1.00 98.44 91 VAL A CA 1
ATOM 724 C C . VAL A 1 91 ? 8.264 0.807 -6.590 1.00 98.44 91 VAL A C 1
ATOM 726 O O . VAL A 1 91 ? 8.478 0.566 -5.401 1.00 98.44 91 VAL A O 1
ATOM 729 N N . ALA A 1 92 ? 7.559 1.860 -6.984 1.00 98.62 92 ALA A N 1
ATOM 730 C CA . ALA A 1 92 ? 6.876 2.762 -6.065 1.00 98.62 92 ALA A CA 1
ATOM 731 C C . ALA A 1 92 ? 5.372 2.468 -6.095 1.00 98.62 92 ALA A C 1
ATOM 733 O O . ALA A 1 92 ? 4.804 2.383 -7.181 1.00 98.62 92 ALA A O 1
ATOM 734 N N . LEU A 1 93 ? 4.740 2.303 -4.932 1.00 98.56 93 LEU A N 1
ATOM 735 C CA . LEU A 1 93 ? 3.309 2.001 -4.822 1.00 98.56 93 LEU A CA 1
ATOM 736 C C . LEU A 1 93 ? 2.557 3.101 -4.073 1.00 98.56 93 LEU A C 1
ATOM 738 O O . LEU A 1 93 ? 3.071 3.620 -3.079 1.00 98.56 93 LEU A O 1
ATOM 742 N N . GLU A 1 94 ? 1.346 3.407 -4.521 1.00 98.50 94 GLU A N 1
ATOM 743 C CA . GLU A 1 94 ? 0.303 4.082 -3.743 1.00 98.50 94 GLU A CA 1
ATOM 744 C C . GLU A 1 94 ? -0.741 3.034 -3.368 1.00 98.50 94 GLU A C 1
ATOM 746 O O . GLU A 1 94 ? -1.142 2.250 -4.228 1.00 98.50 94 GLU A O 1
ATOM 751 N N . LEU A 1 95 ? -1.142 2.993 -2.101 1.00 98.06 95 LEU A N 1
ATOM 752 C CA . LEU A 1 95 ? -2.122 2.044 -1.580 1.00 98.06 95 LEU A CA 1
ATOM 753 C C . LEU A 1 95 ? -3.214 2.852 -0.878 1.00 98.06 95 LEU A C 1
ATOM 755 O O . LEU A 1 95 ? -2.961 3.465 0.163 1.00 98.06 95 LEU A O 1
ATOM 759 N N . GLU A 1 96 ? -4.406 2.870 -1.466 1.00 97.75 96 GLU A N 1
ATOM 760 C CA . GLU A 1 96 ? -5.579 3.498 -0.862 1.00 97.75 96 GLU A CA 1
ATOM 761 C C . GLU A 1 96 ? -6.269 2.492 0.051 1.00 97.75 96 GLU A C 1
ATOM 763 O O . GLU A 1 96 ? -6.696 1.426 -0.404 1.00 97.75 96 GLU A O 1
ATOM 768 N N . VAL A 1 97 ? -6.347 2.824 1.337 1.00 96.94 97 VAL A N 1
ATOM 769 C CA . VAL A 1 97 ? -6.923 1.950 2.355 1.00 96.94 97 VAL A CA 1
ATOM 770 C C . VAL A 1 97 ? -7.946 2.730 3.152 1.00 96.94 97 VAL A C 1
ATOM 772 O O . VAL A 1 97 ? -7.638 3.799 3.673 1.00 96.94 97 VAL A O 1
ATOM 775 N N . GLU A 1 98 ? -9.135 2.162 3.289 1.00 95.38 98 GLU A N 1
ATOM 776 C CA . GLU A 1 98 ? -10.248 2.779 4.001 1.00 95.38 98 GLU A CA 1
ATOM 777 C C . GLU A 1 98 ? -10.796 1.825 5.062 1.00 95.38 98 GLU A C 1
ATOM 779 O O . GLU A 1 98 ? -10.781 0.608 4.884 1.00 95.38 98 GLU A O 1
ATOM 784 N N . HIS A 1 99 ? -11.265 2.385 6.175 1.00 95.50 99 HIS A N 1
ATOM 785 C CA . HIS A 1 99 ? -12.073 1.663 7.150 1.00 95.50 99 HIS A CA 1
ATOM 786 C C . HIS A 1 99 ? -13.548 1.942 6.871 1.00 95.50 99 HIS A C 1
ATOM 788 O O . HIS A 1 99 ? -13.975 3.096 6.948 1.00 95.50 99 HIS A O 1
ATOM 794 N N . ASP A 1 100 ? -14.312 0.888 6.599 1.00 94.31 100 ASP A N 1
ATOM 795 C CA . ASP A 1 100 ? -15.764 0.942 6.509 1.00 94.31 100 ASP A CA 1
ATOM 796 C C . ASP A 1 100 ? -16.377 0.596 7.881 1.00 94.31 100 ASP A C 1
ATOM 798 O O . ASP A 1 100 ? -16.368 -0.570 8.289 1.00 94.31 100 ASP A O 1
ATOM 802 N N . PRO A 1 101 ? -16.930 1.579 8.617 1.00 92.00 101 PRO A N 1
ATOM 803 C CA . PRO A 1 101 ? -17.536 1.330 9.921 1.00 92.00 101 PRO A CA 1
ATOM 804 C C . PRO A 1 101 ? -18.888 0.603 9.846 1.00 92.00 101 PRO A C 1
ATOM 806 O O . PRO A 1 101 ? -19.365 0.120 10.874 1.00 92.00 101 PRO A O 1
ATOM 809 N N . VAL A 1 102 ? -19.543 0.575 8.680 1.00 92.19 102 VAL A N 1
ATOM 810 C CA . VAL A 1 102 ? -20.836 -0.095 8.483 1.00 92.19 102 VAL A CA 1
ATOM 811 C C . VAL A 1 102 ? -20.615 -1.593 8.352 1.00 92.19 102 VAL A C 1
ATOM 813 O O . VAL A 1 102 ? -21.239 -2.362 9.086 1.00 92.19 102 VAL A O 1
ATOM 816 N N . ASP A 1 103 ? -19.689 -1.979 7.479 1.00 93.06 103 ASP A N 1
ATOM 817 C CA . ASP A 1 103 ? -19.352 -3.382 7.232 1.00 93.06 103 ASP A CA 1
ATOM 818 C C . ASP A 1 103 ? -18.304 -3.916 8.224 1.00 93.06 103 ASP A C 1
ATOM 820 O O . ASP A 1 103 ? -18.110 -5.124 8.332 1.00 93.06 103 ASP A O 1
ATOM 824 N N . LYS A 1 104 ? -17.707 -3.029 9.037 1.00 94.31 104 LYS A N 1
ATOM 825 C CA . LYS A 1 104 ? -16.639 -3.335 10.002 1.00 94.31 104 LYS A CA 1
ATOM 826 C C . LYS A 1 104 ? -15.405 -3.923 9.322 1.00 94.31 104 LYS A C 1
ATOM 828 O O . LYS A 1 104 ? -14.802 -4.881 9.806 1.00 94.31 104 LYS A O 1
ATOM 833 N N . GLU A 1 105 ? -15.023 -3.338 8.197 1.00 95.44 105 GLU A N 1
ATOM 834 C CA . GLU A 1 105 ? -13.918 -3.821 7.377 1.00 95.44 105 GLU A CA 1
ATOM 835 C C . GLU A 1 105 ? -12.841 -2.758 7.203 1.00 95.44 105 GLU A C 1
ATOM 837 O O . GLU A 1 105 ? -13.091 -1.555 7.271 1.00 95.44 105 GLU A O 1
ATOM 842 N N . VAL A 1 106 ? -11.618 -3.210 6.942 1.00 96.00 106 VAL A N 1
ATOM 843 C CA . VAL A 1 106 ? -10.556 -2.356 6.409 1.00 96.00 106 VAL A CA 1
ATOM 844 C C . VAL A 1 106 ? -10.166 -2.877 5.044 1.00 96.00 106 VAL A C 1
ATOM 846 O O . VAL A 1 106 ? -9.695 -4.007 4.931 1.00 96.00 106 VAL A O 1
ATOM 849 N N . ASN A 1 107 ? -10.317 -2.041 4.026 1.00 95.69 107 ASN A N 1
ATOM 850 C CA . ASN A 1 107 ? -10.293 -2.439 2.627 1.00 95.69 107 ASN A CA 1
ATOM 851 C C . ASN A 1 107 ? -9.130 -1.797 1.878 1.00 95.69 107 ASN A C 1
ATOM 853 O O . ASN A 1 107 ? -8.899 -0.596 1.994 1.00 95.69 107 ASN A O 1
ATOM 857 N N . LEU A 1 108 ? -8.417 -2.589 1.073 1.00 96.38 108 LEU A N 1
ATOM 858 C CA . LEU A 1 108 ? -7.508 -2.086 0.048 1.00 96.38 108 LEU A CA 1
ATOM 859 C C . LEU A 1 108 ? -8.330 -1.788 -1.203 1.00 96.38 108 LEU A C 1
ATOM 861 O O . LEU A 1 108 ? -8.707 -2.698 -1.941 1.00 96.38 108 LEU A O 1
ATOM 865 N N . LEU A 1 109 ? -8.609 -0.512 -1.438 1.00 95.88 109 LEU A N 1
ATOM 866 C CA . LEU A 1 109 ? -9.517 -0.090 -2.499 1.00 95.88 109 LEU A CA 1
ATOM 867 C C . LEU A 1 109 ? -8.804 -0.000 -3.840 1.00 95.88 109 LEU A C 1
ATOM 869 O O . LEU A 1 109 ? -9.281 -0.524 -4.846 1.00 95.88 109 LEU A O 1
ATOM 873 N N . TYR A 1 110 ? -7.639 0.640 -3.840 1.00 96.94 110 TYR A N 1
ATOM 874 C CA . TYR A 1 110 ? -6.943 1.024 -5.055 1.00 96.94 110 TYR A CA 1
ATOM 875 C C . TYR A 1 110 ? -5.434 0.921 -4.895 1.00 96.94 110 TYR A C 1
ATOM 877 O O . TYR A 1 110 ? -4.880 1.232 -3.836 1.00 96.94 110 TYR A O 1
ATOM 885 N N . VAL A 1 111 ? -4.765 0.525 -5.977 1.00 98.06 111 VAL A N 1
ATOM 886 C CA . VAL A 1 111 ? -3.308 0.500 -6.052 1.00 98.06 111 VAL A CA 1
ATOM 887 C C . VAL A 1 111 ? -2.836 1.175 -7.325 1.00 98.06 111 VAL A C 1
ATOM 889 O O . VAL A 1 111 ? -3.245 0.809 -8.422 1.00 98.06 111 VAL A O 1
ATOM 892 N N . TYR A 1 112 ? -1.895 2.102 -7.172 1.00 98.50 112 TYR A N 1
ATOM 893 C CA . TYR A 1 112 ? -1.066 2.598 -8.268 1.00 98.50 112 TYR A CA 1
ATOM 894 C C . TYR A 1 112 ? 0.357 2.071 -8.101 1.00 98.50 112 TYR A C 1
ATOM 896 O O . TYR A 1 112 ? 0.904 2.075 -6.998 1.00 98.50 112 TYR A O 1
ATOM 904 N N . ALA A 1 113 ? 0.984 1.658 -9.197 1.00 98.50 113 ALA A N 1
ATOM 905 C CA . ALA A 1 113 ? 2.355 1.179 -9.240 1.00 98.50 113 ALA A CA 1
ATOM 906 C C . ALA A 1 113 ? 3.156 1.912 -10.320 1.00 98.50 113 ALA A C 1
ATOM 908 O O . ALA A 1 113 ? 2.751 1.962 -11.477 1.00 98.50 113 ALA A O 1
ATOM 909 N N . ALA A 1 114 ? 4.339 2.416 -9.969 1.00 98.50 114 ALA A N 1
ATOM 910 C CA . ALA A 1 114 ? 5.325 2.943 -10.910 1.00 98.50 114 ALA A CA 1
ATOM 911 C C . ALA A 1 114 ? 6.581 2.066 -10.917 1.00 98.50 114 ALA A C 1
ATOM 913 O O . ALA A 1 114 ? 7.236 1.882 -9.887 1.00 98.50 114 ALA A O 1
ATOM 914 N N . GLY A 1 115 ? 6.925 1.531 -12.087 1.00 97.94 115 GLY A N 1
ATOM 915 C CA . GLY A 1 115 ? 8.083 0.664 -12.280 1.00 97.94 115 GLY A CA 1
ATOM 916 C C . GLY A 1 115 ? 9.379 1.451 -12.468 1.00 97.94 115 GLY A C 1
ATOM 917 O O . GLY A 1 115 ? 9.401 2.517 -13.078 1.00 97.94 115 GLY A O 1
ATOM 918 N N . GLY A 1 116 ? 10.489 0.913 -11.964 1.00 97.75 116 GLY A N 1
ATOM 919 C CA . GLY A 1 116 ? 11.821 1.488 -12.156 1.00 97.75 116 GLY A CA 1
ATOM 920 C C . GLY A 1 116 ? 12.100 2.740 -11.322 1.00 97.75 116 GLY A C 1
ATOM 921 O O . GLY A 1 116 ? 13.041 3.470 -11.629 1.00 97.75 116 GLY A O 1
ATOM 922 N N . THR A 1 117 ? 11.320 2.998 -10.268 1.00 98.06 117 THR A N 1
ATOM 923 C CA . THR A 1 117 ? 11.460 4.210 -9.451 1.00 98.06 117 THR A CA 1
ATOM 924 C C . THR A 1 117 ? 11.087 4.004 -7.979 1.00 98.06 117 THR A C 1
ATOM 926 O O . THR A 1 117 ? 10.536 2.978 -7.585 1.00 98.06 117 THR A O 1
ATOM 929 N N . HIS A 1 118 ? 11.391 5.018 -7.171 1.00 98.06 118 HIS A N 1
ATOM 930 C CA . HIS A 1 118 ? 10.954 5.186 -5.790 1.00 98.06 118 HIS A CA 1
ATOM 931 C C . HIS A 1 118 ? 10.288 6.552 -5.624 1.00 98.06 118 HIS A C 1
ATOM 933 O O . HIS A 1 118 ? 10.616 7.514 -6.324 1.00 98.06 118 HIS A O 1
ATOM 939 N N . TRP A 1 119 ? 9.411 6.673 -4.633 1.00 97.69 119 TRP A N 1
ATOM 940 C CA . TRP A 1 119 ? 8.936 7.968 -4.180 1.00 97.69 119 TRP A CA 1
ATOM 941 C C . TRP A 1 119 ? 10.096 8.829 -3.704 1.00 97.69 119 TRP A C 1
ATOM 943 O O . TRP A 1 119 ? 10.943 8.399 -2.916 1.00 97.69 119 TRP A O 1
ATOM 953 N N . SER A 1 120 ? 10.117 10.065 -4.197 1.00 95.50 120 SER A N 1
ATOM 954 C CA . SER A 1 120 ? 11.153 11.025 -3.851 1.00 95.50 120 SER A CA 1
ATOM 955 C C . SER A 1 120 ? 11.041 11.449 -2.380 1.00 95.50 120 SER A C 1
ATOM 957 O O . SER A 1 120 ? 9.934 11.499 -1.834 1.00 95.50 120 SER A O 1
ATOM 959 N N . PRO A 1 121 ? 12.155 11.852 -1.741 1.00 93.75 121 PRO A N 1
ATOM 960 C CA . PRO A 1 121 ? 12.123 12.389 -0.381 1.00 93.75 121 PRO A CA 1
ATOM 961 C C . PRO A 1 121 ? 11.144 13.559 -0.215 1.00 93.75 121 PRO A C 1
ATOM 963 O O . PRO A 1 121 ? 10.487 13.655 0.814 1.00 93.75 121 PRO A O 1
ATOM 966 N N . ASN A 1 122 ? 10.983 14.394 -1.249 1.00 95.12 122 ASN A N 1
ATOM 967 C CA . ASN A 1 122 ? 10.046 15.521 -1.249 1.00 95.12 122 ASN A CA 1
ATOM 968 C C . ASN A 1 122 ? 8.581 15.083 -1.153 1.00 95.12 122 ASN A C 1
ATOM 970 O O . ASN A 1 122 ? 7.777 15.819 -0.597 1.00 95.12 122 ASN A O 1
ATOM 974 N N . ARG A 1 123 ? 8.222 13.906 -1.683 1.00 93.38 123 ARG A N 1
ATOM 975 C CA . ARG A 1 123 ? 6.882 13.336 -1.493 1.00 93.38 123 ARG A CA 1
ATOM 976 C C . ARG A 1 123 ? 6.752 12.713 -0.103 1.00 93.38 123 ARG A C 1
ATOM 978 O O . ARG A 1 123 ? 5.734 12.890 0.5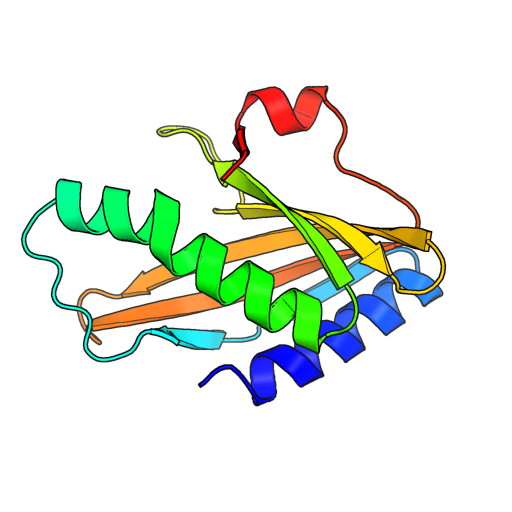59 1.00 93.38 123 ARG A O 1
ATOM 985 N N . LEU A 1 124 ? 7.804 12.040 0.362 1.00 95.81 124 LEU A N 1
ATOM 986 C CA . LEU A 1 124 ? 7.821 11.345 1.650 1.00 95.81 124 LEU A CA 1
ATOM 987 C C . LEU A 1 124 ? 7.808 12.278 2.871 1.00 95.81 124 LEU A C 1
ATOM 989 O O . LEU A 1 124 ? 7.502 11.812 3.960 1.00 95.81 124 LEU A O 1
ATOM 993 N N . VAL A 1 125 ? 8.062 13.588 2.731 1.00 96.31 125 VAL A N 1
ATOM 994 C CA . VAL A 1 125 ? 7.957 14.540 3.863 1.00 96.31 125 VAL A CA 1
ATOM 995 C C . VAL A 1 125 ? 6.566 14.569 4.503 1.00 96.31 125 VAL A C 1
ATOM 997 O O . VAL A 1 125 ? 6.436 14.935 5.674 1.00 96.31 12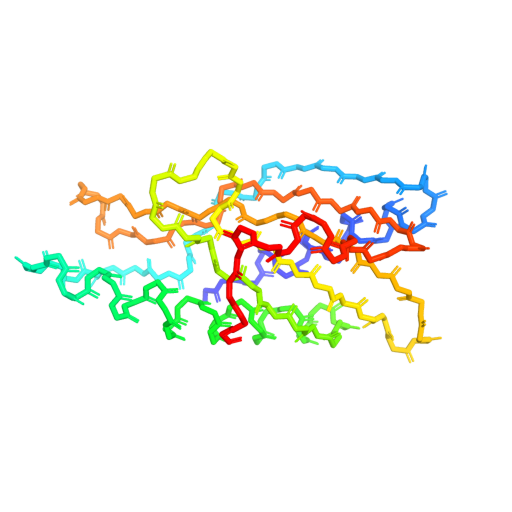5 VAL A O 1
ATOM 1000 N N . TYR A 1 126 ? 5.535 14.179 3.752 1.00 96.94 126 TYR A N 1
ATOM 1001 C CA . TYR A 1 126 ? 4.150 14.118 4.212 1.00 96.94 126 TYR A CA 1
ATOM 1002 C C . TYR A 1 126 ? 3.748 12.758 4.794 1.00 96.94 126 TYR A C 1
ATOM 1004 O O . TYR A 1 126 ? 2.593 12.568 5.161 1.00 96.94 126 TYR A O 1
ATOM 1012 N N . TYR A 1 127 ? 4.698 11.833 4.893 1.00 97.62 127 TYR A N 1
ATOM 1013 C CA . TYR A 1 127 ? 4.491 10.479 5.383 1.00 97.62 127 TYR A CA 1
ATOM 1014 C C . TYR A 1 127 ? 5.541 10.159 6.458 1.00 97.62 127 TYR A C 1
ATOM 1016 O O . TYR A 1 127 ? 6.558 10.850 6.588 1.00 97.62 127 TYR A O 1
ATOM 1024 N N . HIS A 1 128 ? 5.304 9.127 7.258 1.00 96.06 128 HIS A N 1
ATOM 1025 C CA . HIS A 1 128 ? 6.289 8.562 8.184 1.00 96.06 128 HIS A CA 1
ATOM 1026 C C . HIS A 1 128 ? 6.405 7.059 7.956 1.00 96.06 128 HIS A C 1
ATOM 1028 O O . HIS A 1 128 ? 5.431 6.400 7.612 1.00 96.06 128 HIS A O 1
ATOM 1034 N N . GLU A 1 129 ? 7.612 6.520 8.104 1.00 97.00 129 GLU A N 1
ATOM 1035 C CA . GLU A 1 129 ? 7.846 5.083 7.943 1.00 97.00 129 GLU A CA 1
ATOM 1036 C C . GLU A 1 129 ? 7.189 4.304 9.094 1.00 97.00 129 GLU A C 1
ATOM 1038 O O . GLU A 1 129 ? 7.303 4.703 10.256 1.00 97.00 129 GLU A O 1
ATOM 1043 N N . VAL A 1 130 ? 6.508 3.211 8.744 1.00 95.69 130 VAL A N 1
ATOM 1044 C CA . VAL A 1 130 ? 5.798 2.263 9.627 1.00 95.69 130 VAL A CA 1
ATOM 1045 C C . VAL A 1 130 ? 6.219 0.842 9.291 1.00 95.69 130 VAL A C 1
ATOM 1047 O O . VAL A 1 130 ? 6.661 0.604 8.143 1.00 95.69 130 VAL A O 1
#

Secondary structure (DSSP, 8-state):
--HHHHHHHHHHHHHHHHHSEEEEEEEEEEESS----SHHHHHHIIIIIHHHHHHHHHHHTTEEEEEEEEPTT--S-SEEEEEEETTS-EEEEEEEEEEETTTTEEEEEEEEEEET----HHHHTTEEE-

Radius of gyration: 14.11 Å; chains: 1; bounding box: 37×31×39 Å

Sequence (130 aa):
MLKEAIRDLKDLVSEALSKGYAEGEIQESIFEDVEIETEKDLDEMFHKDVPHALKKALREAGLMCRIFHKKKDIHGPEFLANCETKHGIPVALELEVEHDPVDKEVNLLYVYAAGGTHWSPNRLVYYHEV